Protein AF-A0A7U6QPB5-F1 (afdb_monomer_lite)

Sequence (58 aa):
MAAQSTALVINLDQLGKDDIEMVGGKNASLGEMISHLSDLGVSVPGGFATTSNAFNRF

Structure (mmCIF, N/CA/C/O backbone):
data_AF-A0A7U6QPB5-F1
#
_entry.id   AF-A0A7U6QPB5-F1
#
loop_
_atom_site.group_PDB
_atom_site.id
_atom_site.type_symbol
_atom_site.label_atom_id
_atom_site.label_alt_id
_atom_site.label_comp_id
_atom_site.label_asym_id
_atom_site.label_entity_id
_atom_site.label_seq_id
_atom_site.pdbx_PDB_ins_code
_atom_site.Cartn_x
_atom_site.Cartn_y
_atom_site.Cartn_z
_atom_site.occupancy
_atom_site.B_iso_or_equiv
_atom_site.auth_seq_id
_atom_site.auth_comp_id
_atom_site.auth_asym_id
_atom_site.auth_atom_id
_atom_site.pdbx_PDB_model_num
ATOM 1 N N . MET A 1 1 ? 1.782 -19.627 2.285 1.00 44.62 1 MET A N 1
ATOM 2 C CA . MET A 1 1 ? 1.807 -18.172 2.032 1.00 44.62 1 MET A CA 1
ATOM 3 C C . MET A 1 1 ? 3.000 -17.898 1.115 1.00 44.62 1 MET A C 1
ATOM 5 O O . MET A 1 1 ? 4.102 -17.736 1.604 1.00 44.62 1 MET A O 1
ATOM 9 N N . ALA A 1 2 ? 2.833 -18.062 -0.204 1.00 43.47 2 ALA A N 1
ATOM 10 C CA . ALA A 1 2 ? 3.936 -18.021 -1.185 1.00 43.47 2 ALA A CA 1
ATOM 11 C C . ALA A 1 2 ? 3.420 -17.727 -2.611 1.00 43.47 2 ALA A C 1
ATOM 13 O O . ALA A 1 2 ? 3.787 -18.402 -3.566 1.00 43.47 2 ALA A O 1
ATOM 14 N N . ALA A 1 3 ? 2.494 -16.770 -2.742 1.00 50.12 3 ALA A N 1
ATOM 15 C CA . ALA A 1 3 ? 1.885 -16.421 -4.033 1.00 50.12 3 ALA A CA 1
ATOM 16 C C . ALA A 1 3 ? 2.000 -14.932 -4.407 1.00 50.12 3 ALA A C 1
ATOM 18 O O . ALA A 1 3 ? 1.659 -14.577 -5.528 1.00 50.12 3 ALA A O 1
ATOM 19 N N . GLN A 1 4 ? 2.500 -14.057 -3.524 1.00 53.88 4 GLN A N 1
ATOM 20 C CA . GLN A 1 4 ? 2.594 -12.619 -3.824 1.00 53.88 4 GLN A CA 1
ATOM 21 C C . GLN A 1 4 ? 3.918 -12.193 -4.493 1.00 53.88 4 GLN A C 1
ATOM 23 O O . GLN A 1 4 ? 4.040 -11.068 -4.963 1.00 53.88 4 GLN A O 1
A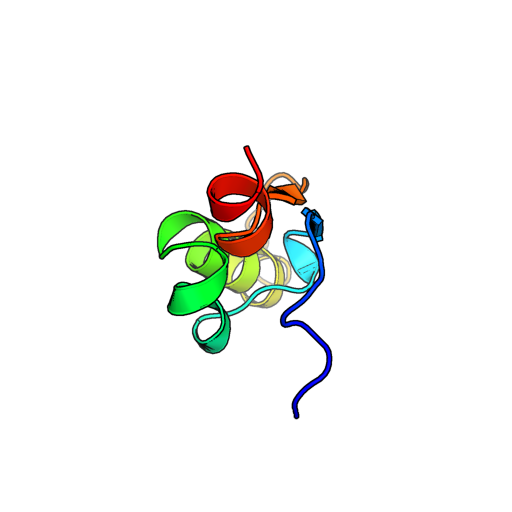TOM 28 N N . SER A 1 5 ? 4.903 -13.087 -4.609 1.00 61.94 5 SER A N 1
ATOM 29 C CA . SER A 1 5 ? 6.281 -12.756 -5.020 1.00 61.94 5 SER A CA 1
ATOM 30 C C . SER A 1 5 ? 6.448 -12.291 -6.478 1.00 61.94 5 SER A C 1
ATOM 32 O O . SER A 1 5 ? 7.541 -11.881 -6.865 1.00 61.94 5 SER A O 1
ATOM 34 N N . THR A 1 6 ? 5.404 -12.374 -7.307 1.00 82.56 6 THR A N 1
ATOM 35 C CA . THR A 1 6 ? 5.440 -12.000 -8.733 1.00 82.56 6 THR A CA 1
ATOM 36 C C . THR A 1 6 ? 4.577 -10.791 -9.079 1.00 82.56 6 THR A C 1
ATOM 38 O O . THR A 1 6 ? 4.654 -10.311 -10.211 1.00 82.56 6 THR A O 1
ATOM 41 N N . ALA A 1 7 ? 3.756 -10.299 -8.146 1.00 92.44 7 ALA A N 1
ATOM 42 C CA . ALA A 1 7 ? 2.901 -9.149 -8.399 1.00 92.44 7 ALA A CA 1
ATOM 43 C C . ALA A 1 7 ? 3.764 -7.900 -8.612 1.00 92.44 7 ALA A C 1
ATOM 45 O O . ALA A 1 7 ? 4.679 -7.631 -7.836 1.00 92.44 7 ALA A O 1
ATOM 46 N N . LEU A 1 8 ? 3.483 -7.136 -9.670 1.00 95.94 8 LEU A N 1
ATOM 47 C CA . LEU A 1 8 ? 4.195 -5.884 -9.955 1.00 95.94 8 LEU A CA 1
ATOM 48 C C . LEU A 1 8 ? 3.567 -4.694 -9.219 1.00 95.94 8 LEU A C 1
ATOM 50 O O . LEU A 1 8 ? 4.251 -3.728 -8.889 1.00 95.94 8 LEU A O 1
ATOM 54 N N . VAL A 1 9 ? 2.261 -4.774 -8.965 1.00 97.25 9 VAL A N 1
ATOM 55 C CA . VAL A 1 9 ? 1.459 -3.743 -8.309 1.00 97.25 9 VAL A CA 1
ATOM 56 C C . VAL A 1 9 ? 0.473 -4.413 -7.354 1.00 97.25 9 VAL A C 1
ATOM 58 O O . VAL A 1 9 ? -0.089 -5.453 -7.697 1.00 97.25 9 VAL A O 1
ATOM 61 N N . ILE A 1 10 ? 0.269 -3.816 -6.178 1.00 96.88 10 ILE A N 1
ATOM 62 C CA . ILE A 1 10 ? -0.694 -4.255 -5.155 1.00 96.88 10 ILE A CA 1
ATOM 63 C C . ILE A 1 10 ? -1.475 -3.030 -4.660 1.00 96.88 10 ILE A C 1
ATOM 65 O O . ILE A 1 10 ? -0.903 -1.942 -4.543 1.00 96.88 10 ILE A O 1
ATOM 69 N N . ASN A 1 11 ? -2.774 -3.183 -4.392 1.00 97.94 11 ASN A N 1
ATOM 70 C CA . ASN A 1 11 ? -3.586 -2.099 -3.834 1.00 97.94 11 ASN A CA 1
ATOM 71 C C . ASN A 1 11 ? -3.183 -1.819 -2.380 1.00 97.94 11 ASN A C 1
ATOM 73 O O . ASN A 1 11 ? -2.884 -2.743 -1.627 1.00 97.94 11 ASN A O 1
ATOM 77 N N . LEU A 1 12 ? -3.170 -0.544 -1.977 1.00 97.56 12 LEU A N 1
ATOM 78 C CA . LEU A 1 12 ? -2.697 -0.156 -0.641 1.00 97.56 12 LEU A CA 1
ATOM 79 C C . LEU A 1 12 ? -3.552 -0.742 0.495 1.00 97.56 12 LEU A C 1
ATOM 81 O O . LEU A 1 12 ? -3.013 -1.031 1.555 1.00 97.56 12 LEU A O 1
ATOM 85 N N . ASP A 1 13 ? -4.847 -0.963 0.272 1.00 96.12 13 ASP A N 1
ATOM 86 C CA . ASP A 1 13 ? -5.783 -1.569 1.235 1.00 96.12 13 ASP A CA 1
ATOM 87 C C . ASP A 1 13 ? -5.558 -3.077 1.464 1.00 96.12 13 ASP A C 1
ATOM 89 O O . ASP A 1 13 ? -6.225 -3.685 2.296 1.00 96.12 13 ASP A O 1
ATOM 93 N N . GLN A 1 14 ? -4.611 -3.683 0.744 1.00 96.31 14 GLN A N 1
ATOM 94 C CA . GLN A 1 14 ? -4.219 -5.088 0.878 1.00 96.31 14 GLN A CA 1
ATOM 95 C C . GLN A 1 14 ? -2.841 -5.266 1.527 1.00 96.31 14 GLN A C 1
ATOM 97 O O . GLN A 1 14 ? -2.366 -6.397 1.620 1.00 96.31 14 GLN A O 1
ATOM 102 N N . LEU A 1 15 ? -2.188 -4.170 1.927 1.00 96.56 15 LEU A N 1
ATOM 103 C CA . LEU A 1 15 ? -0.836 -4.176 2.481 1.00 96.56 15 LEU A CA 1
ATOM 104 C C . LEU A 1 15 ? -0.858 -4.028 4.000 1.00 96.56 15 LEU A C 1
ATOM 106 O O . LEU A 1 15 ? -1.673 -3.295 4.559 1.00 96.56 15 LEU A O 1
ATOM 110 N N . GLY A 1 16 ? 0.109 -4.658 4.655 1.00 96.00 16 GLY A N 1
ATOM 111 C CA . GLY A 1 16 ? 0.370 -4.497 6.077 1.00 96.00 16 GLY A CA 1
ATOM 112 C C . GLY A 1 16 ? 1.858 -4.506 6.402 1.00 96.00 16 GLY A C 1
ATOM 113 O O . GLY A 1 16 ? 2.730 -4.558 5.530 1.00 96.00 16 GLY A O 1
ATOM 114 N N . LYS A 1 17 ? 2.172 -4.473 7.697 1.00 96.56 17 LYS A N 1
ATOM 115 C CA . LYS A 1 17 ? 3.554 -4.469 8.210 1.00 96.56 17 LYS A CA 1
ATOM 116 C C . LYS A 1 17 ? 4.395 -5.667 7.743 1.00 96.56 17 LYS A C 1
ATOM 118 O O . LYS A 1 17 ? 5.620 -5.583 7.737 1.00 96.56 17 LYS A O 1
ATOM 123 N N . ASP A 1 18 ? 3.754 -6.772 7.372 1.00 96.62 18 ASP A N 1
ATOM 124 C CA . ASP A 1 18 ? 4.436 -7.991 6.930 1.00 96.62 18 ASP A CA 1
ATOM 125 C C . ASP A 1 18 ? 4.890 -7.898 5.455 1.00 96.62 18 ASP A C 1
ATOM 127 O O . ASP A 1 18 ? 5.712 -8.697 5.012 1.00 96.62 18 ASP A O 1
ATOM 131 N N . ASP A 1 19 ? 4.451 -6.869 4.717 1.00 96.69 19 ASP A N 1
ATOM 132 C CA . ASP A 1 19 ? 4.783 -6.656 3.301 1.00 96.69 19 ASP A CA 1
ATOM 133 C C . ASP A 1 19 ? 5.974 -5.701 3.087 1.00 96.69 19 ASP A C 1
ATOM 135 O O . ASP A 1 19 ? 6.305 -5.345 1.953 1.00 96.69 19 ASP A O 1
ATOM 139 N N . ILE A 1 20 ? 6.660 -5.280 4.158 1.00 97.06 20 ILE A N 1
ATOM 140 C CA . ILE A 1 20 ? 7.757 -4.292 4.106 1.00 97.06 20 ILE A CA 1
ATOM 141 C C . ILE A 1 20 ? 8.855 -4.685 3.110 1.00 97.06 20 ILE A C 1
ATOM 143 O O . ILE A 1 20 ? 9.339 -3.822 2.378 1.00 97.06 20 ILE A O 1
ATOM 147 N N . GLU A 1 21 ? 9.244 -5.959 3.045 1.00 95.50 21 GLU A N 1
ATOM 148 C CA . GLU A 1 21 ? 10.281 -6.420 2.105 1.00 95.50 21 GLU A CA 1
ATOM 149 C C . GLU A 1 21 ? 9.850 -6.283 0.635 1.00 95.50 21 GLU A C 1
ATOM 151 O O . GLU A 1 21 ? 10.680 -6.130 -0.266 1.00 95.50 21 GLU A O 1
ATOM 156 N N . MET A 1 22 ? 8.541 -6.312 0.379 1.00 96.06 22 MET A N 1
ATOM 157 C CA . MET A 1 22 ? 7.978 -6.257 -0.963 1.00 96.06 22 MET A CA 1
ATOM 158 C C . MET A 1 22 ? 7.674 -4.832 -1.414 1.00 96.06 22 MET A C 1
ATOM 160 O O . MET A 1 22 ? 7.896 -4.513 -2.576 1.00 96.06 22 MET A O 1
ATOM 164 N N . VAL A 1 23 ? 7.162 -3.974 -0.532 1.00 96.88 23 VAL A N 1
ATOM 165 C CA . VAL A 1 23 ? 6.661 -2.638 -0.911 1.00 96.88 23 VAL A CA 1
ATOM 166 C C . VAL A 1 23 ? 7.372 -1.483 -0.204 1.00 96.88 23 VAL A C 1
ATOM 168 O O . VAL A 1 23 ? 7.124 -0.320 -0.522 1.00 96.88 23 VAL A O 1
ATOM 171 N N . GLY A 1 24 ? 8.269 -1.774 0.739 1.00 97.25 24 GLY A N 1
ATOM 172 C CA . GLY A 1 24 ? 8.930 -0.788 1.587 1.00 97.25 24 GLY A CA 1
ATOM 173 C C . GLY A 1 24 ? 8.047 -0.281 2.734 1.00 97.25 24 GLY A C 1
ATOM 174 O O . GLY A 1 24 ? 6.819 -0.367 2.712 1.00 97.25 24 GLY A O 1
ATOM 175 N N . GLY A 1 25 ? 8.689 0.307 3.750 1.00 97.94 25 GLY A N 1
ATOM 176 C CA . GLY A 1 25 ? 8.021 0.699 4.998 1.00 97.94 25 GLY A CA 1
ATOM 177 C C . GLY A 1 25 ? 6.892 1.721 4.832 1.00 97.94 25 GLY A C 1
ATOM 178 O O . GLY A 1 25 ? 5.877 1.618 5.507 1.00 97.94 25 GLY A O 1
ATOM 179 N N . LYS A 1 26 ? 7.021 2.682 3.908 1.00 97.75 26 LYS A N 1
ATOM 180 C CA . LYS A 1 26 ? 5.987 3.714 3.70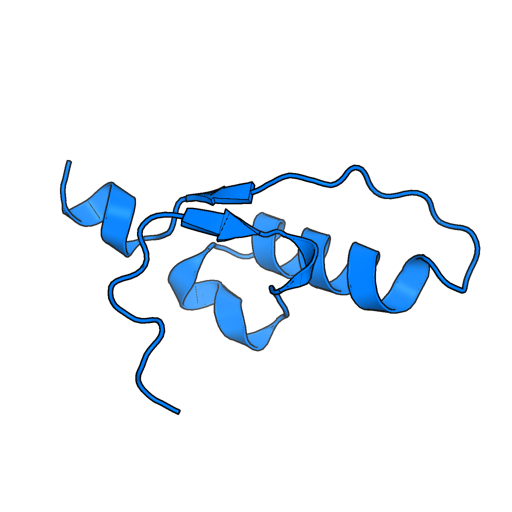0 1.00 97.75 26 LYS A CA 1
ATOM 181 C C . LYS A 1 26 ? 4.679 3.128 3.165 1.00 97.75 26 LYS A C 1
ATOM 183 O O . LYS A 1 26 ? 3.616 3.497 3.652 1.00 97.75 26 LYS A O 1
ATOM 188 N N . ASN A 1 27 ? 4.764 2.217 2.196 1.00 97.81 27 ASN A N 1
ATOM 189 C CA . ASN A 1 27 ? 3.587 1.592 1.593 1.00 97.81 27 ASN A CA 1
ATOM 190 C C . ASN A 1 27 ? 2.914 0.620 2.569 1.00 97.81 27 ASN A C 1
ATOM 192 O O . ASN A 1 27 ? 1.695 0.647 2.700 1.00 97.81 27 ASN A O 1
ATOM 196 N N . ALA A 1 28 ? 3.708 -0.148 3.322 1.00 97.88 28 ALA A N 1
ATOM 197 C CA . ALA A 1 28 ? 3.208 -0.992 4.4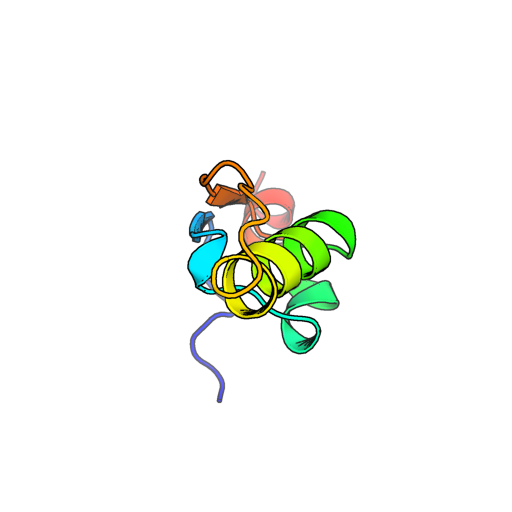05 1.00 97.88 28 ALA A CA 1
ATOM 198 C C . ALA A 1 28 ? 2.477 -0.172 5.486 1.00 97.88 28 ALA A C 1
ATOM 200 O O . ALA A 1 28 ? 1.366 -0.511 5.878 1.00 97.88 28 ALA A O 1
ATOM 201 N N . SER A 1 29 ? 3.048 0.958 5.928 1.00 97.50 29 SER A N 1
ATOM 202 C CA . SER A 1 29 ? 2.380 1.842 6.892 1.00 97.50 29 SER A CA 1
ATOM 203 C C . SER A 1 29 ? 1.102 2.478 6.342 1.00 97.50 29 SER A C 1
ATOM 205 O O . SER A 1 29 ? 0.151 2.641 7.097 1.00 97.50 29 SER A O 1
ATOM 207 N N . LEU A 1 30 ? 1.048 2.841 5.055 1.00 97.50 30 LEU A N 1
ATOM 208 C CA . LEU A 1 30 ? -0.189 3.339 4.440 1.00 97.50 30 LEU A CA 1
ATOM 209 C C . LEU A 1 30 ? -1.299 2.284 4.482 1.00 97.50 30 LEU A C 1
ATOM 211 O O . LEU A 1 30 ? -2.418 2.623 4.858 1.00 97.50 30 LEU A O 1
ATOM 215 N N . GLY A 1 31 ? -0.986 1.023 4.176 1.00 97.06 31 GLY A N 1
ATOM 216 C CA . GLY A 1 31 ? -1.953 -0.073 4.258 1.00 97.06 31 GLY A CA 1
ATOM 217 C C . GLY A 1 31 ? -2.446 -0.355 5.679 1.00 97.06 31 GLY A C 1
ATOM 218 O O . GLY A 1 31 ? -3.651 -0.480 5.895 1.00 97.06 31 GLY A O 1
ATOM 219 N N . GLU A 1 32 ? -1.552 -0.316 6.675 1.00 97.56 32 GLU A N 1
ATOM 220 C CA . GLU A 1 32 ? -1.929 -0.389 8.097 1.00 97.56 32 GLU A CA 1
ATOM 221 C C . GLU A 1 32 ? -2.878 0.751 8.493 1.00 97.56 32 GLU A C 1
ATOM 223 O O . GLU A 1 32 ? -3.869 0.529 9.187 1.00 97.56 32 GLU A O 1
ATOM 228 N N . MET A 1 33 ? -2.608 1.981 8.041 1.00 96.81 33 MET A N 1
ATOM 229 C CA . MET A 1 33 ? -3.472 3.118 8.363 1.00 96.81 33 MET A CA 1
ATOM 230 C C . MET A 1 33 ? -4.841 3.013 7.682 1.00 96.81 33 MET A C 1
ATOM 232 O O . MET A 1 33 ? -5.849 3.296 8.324 1.00 96.81 33 MET A O 1
ATOM 236 N N . ILE A 1 34 ? -4.893 2.574 6.420 1.00 95.88 34 ILE A N 1
ATOM 237 C CA . ILE A 1 34 ? -6.158 2.327 5.710 1.00 95.88 34 ILE A CA 1
ATOM 238 C C . ILE A 1 34 ? -6.961 1.240 6.432 1.00 95.88 34 ILE A C 1
ATOM 240 O O . ILE A 1 34 ? -8.155 1.418 6.664 1.00 95.88 34 ILE A O 1
ATOM 244 N N . SER A 1 35 ? -6.313 0.152 6.842 1.00 93.19 35 SER A N 1
ATOM 245 C CA . SER A 1 35 ? -6.991 -0.997 7.447 1.00 93.19 35 SER A CA 1
ATOM 246 C C . SER A 1 35 ? -7.445 -0.746 8.886 1.00 93.19 35 SER A C 1
ATOM 248 O O . SER A 1 35 ? -8.480 -1.260 9.294 1.00 93.19 35 SER A O 1
ATOM 250 N N . HIS A 1 36 ? -6.686 0.027 9.672 1.00 93.75 36 HIS A N 1
ATOM 251 C CA . HIS A 1 36 ? -6.912 0.145 11.120 1.00 93.75 36 HIS A CA 1
ATOM 252 C C . HIS A 1 36 ? -7.408 1.519 11.584 1.00 93.75 36 HIS A C 1
ATOM 254 O O . HIS A 1 36 ? -7.972 1.616 12.673 1.00 93.75 36 HIS A O 1
ATOM 260 N N . LEU A 1 37 ? -7.197 2.591 10.812 1.00 94.19 37 LEU A N 1
ATOM 261 C CA . LEU A 1 37 ? -7.580 3.949 11.227 1.00 94.19 37 LEU A CA 1
ATOM 262 C C . LEU A 1 37 ? -8.827 4.480 10.510 1.00 94.19 37 LEU A C 1
ATOM 26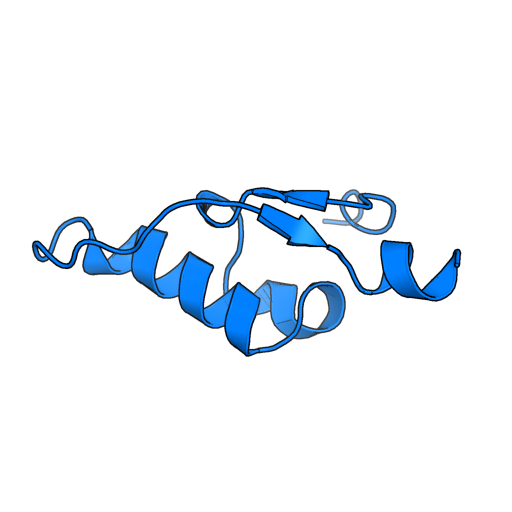4 O O . LEU A 1 37 ? -9.404 5.464 10.977 1.00 94.19 37 LEU A O 1
ATOM 268 N N . SER A 1 38 ? -9.280 3.822 9.437 1.00 88.31 38 SER A N 1
ATOM 269 C CA . SER A 1 38 ? -10.522 4.192 8.739 1.00 88.31 38 SER A CA 1
ATOM 270 C C . SER A 1 38 ? -11.729 4.171 9.684 1.00 88.31 38 SER A C 1
ATOM 272 O O . SER A 1 38 ? -12.504 5.127 9.715 1.00 88.31 38 SER A O 1
ATOM 274 N N . ASP A 1 39 ? -11.824 3.154 10.546 1.00 87.25 39 ASP A N 1
ATOM 275 C CA . ASP A 1 39 ? -12.892 3.033 11.553 1.00 87.25 39 ASP A CA 1
ATOM 276 C C . ASP A 1 39 ? -12.781 4.072 12.682 1.00 87.25 39 ASP A C 1
ATOM 278 O O . ASP A 1 39 ? -13.749 4.344 13.391 1.00 87.25 39 ASP A O 1
ATOM 282 N N . LEU A 1 40 ? -11.609 4.695 12.834 1.00 94.06 40 LEU A N 1
ATOM 283 C CA . LEU A 1 40 ? -11.359 5.784 13.781 1.00 94.06 40 LEU A CA 1
ATOM 284 C C . LEU A 1 40 ? -11.584 7.170 13.150 1.00 94.06 40 LEU A C 1
ATOM 286 O O . LEU A 1 40 ? -11.274 8.189 13.768 1.00 94.06 40 LEU A O 1
ATOM 290 N N . GLY A 1 41 ? -12.119 7.224 11.925 1.00 94.12 41 GLY A N 1
ATOM 29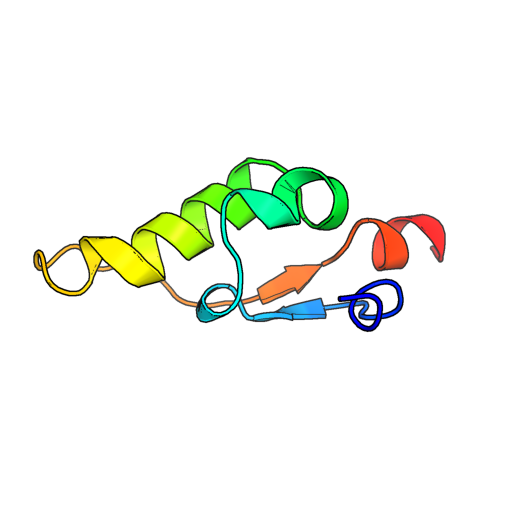1 C CA . GLY A 1 41 ? -12.420 8.463 11.205 1.00 94.12 41 GLY A CA 1
ATOM 292 C C . GLY A 1 41 ? -11.208 9.116 10.537 1.00 94.12 41 GLY A C 1
ATOM 293 O O . GLY A 1 41 ? -11.305 10.253 10.070 1.00 94.12 41 GLY A O 1
ATOM 294 N N . VAL A 1 42 ? -10.066 8.427 10.471 1.00 95.62 42 VAL A N 1
ATOM 295 C CA . VAL A 1 42 ? -8.881 8.922 9.763 1.00 95.62 42 VAL A CA 1
ATOM 296 C C . VAL A 1 42 ? -9.000 8.561 8.286 1.00 95.62 42 VAL A C 1
ATOM 298 O O . VAL A 1 42 ? -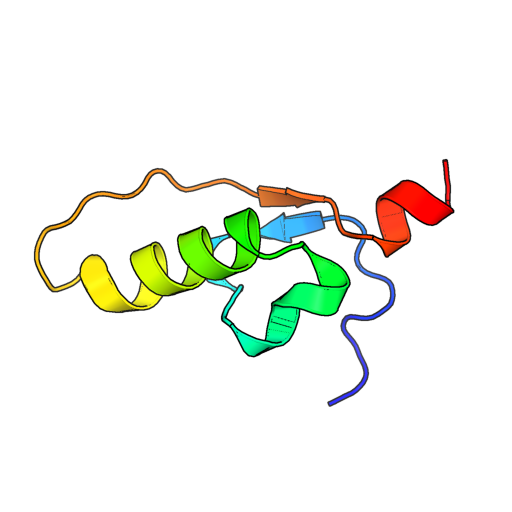8.936 7.396 7.908 1.00 95.62 42 VAL A O 1
ATOM 301 N N . SER A 1 43 ? -9.140 9.575 7.433 1.00 94.12 43 SER A N 1
ATOM 302 C CA . SER A 1 43 ? -9.213 9.380 5.983 1.00 94.12 43 SER A CA 1
ATOM 303 C C . SER A 1 43 ? -7.816 9.320 5.371 1.00 94.12 43 SER A C 1
ATOM 305 O O . SER A 1 43 ? -7.159 10.350 5.203 1.00 94.12 43 SER A O 1
ATOM 307 N N . VAL A 1 44 ? -7.388 8.125 4.972 1.00 95.06 44 VAL A N 1
ATOM 308 C CA . VAL A 1 44 ? -6.163 7.917 4.190 1.00 95.06 44 VAL A CA 1
ATOM 309 C C . VAL A 1 44 ? -6.532 7.709 2.719 1.00 95.06 44 VAL A C 1
ATOM 311 O O . VAL A 1 44 ? -7.394 6.880 2.429 1.00 95.06 44 VAL A O 1
ATOM 314 N N . PRO A 1 45 ? -5.923 8.442 1.769 1.00 94.75 45 PRO A N 1
ATOM 315 C CA . PRO A 1 45 ? -6.176 8.222 0.350 1.00 94.75 45 PRO A CA 1
ATOM 316 C C . PRO A 1 45 ? -5.802 6.800 -0.082 1.00 94.75 45 PRO A C 1
ATOM 318 O O . PRO A 1 45 ? -4.729 6.304 0.262 1.00 94.75 45 PRO A O 1
ATOM 321 N N . GLY A 1 46 ? -6.672 6.169 -0.872 1.00 94.50 46 GLY A N 1
ATOM 322 C CA . GLY A 1 46 ? -6.366 4.899 -1.528 1.00 94.50 46 GLY A CA 1
ATOM 323 C C . GLY A 1 46 ? -5.312 5.044 -2.632 1.00 94.50 46 GLY A C 1
ATOM 324 O O . GLY A 1 46 ? -4.816 6.133 -2.924 1.00 94.50 46 GLY A O 1
ATOM 325 N N . GLY A 1 47 ? -4.982 3.928 -3.277 1.00 96.88 47 GLY A N 1
ATOM 326 C CA . GLY A 1 47 ? -3.994 3.885 -4.350 1.00 96.88 47 GLY A CA 1
ATOM 327 C C . GLY A 1 47 ? -3.354 2.511 -4.470 1.00 96.88 47 GLY A C 1
ATOM 328 O O . GLY A 1 47 ? -3.912 1.509 -4.019 1.00 96.88 47 GLY A O 1
ATOM 329 N N . PHE A 1 48 ? -2.162 2.474 -5.055 1.00 97.88 48 PHE A N 1
ATOM 330 C CA . PHE A 1 48 ? -1.401 1.248 -5.250 1.00 97.88 48 PHE A CA 1
ATOM 331 C C . PHE A 1 48 ? 0.090 1.462 -4.983 1.00 97.88 48 PHE A C 1
ATOM 333 O O . PHE A 1 48 ? 0.601 2.577 -5.091 1.00 97.88 48 PHE A O 1
ATOM 340 N N . ALA A 1 49 ? 0.790 0.374 -4.677 1.00 97.94 49 ALA A N 1
ATOM 341 C CA . ALA A 1 49 ? 2.238 0.334 -4.546 1.00 97.94 49 ALA A CA 1
ATOM 342 C C . ALA A 1 49 ? 2.846 -0.548 -5.641 1.00 97.94 49 ALA A C 1
ATOM 344 O O . ALA A 1 49 ? 2.374 -1.659 -5.884 1.00 97.94 49 ALA A O 1
ATOM 345 N N . THR A 1 50 ? 3.919 -0.075 -6.276 1.00 97.44 50 THR A N 1
ATOM 346 C CA . THR A 1 50 ? 4.813 -0.942 -7.053 1.00 97.44 50 THR A CA 1
ATOM 347 C C . THR A 1 50 ? 5.656 -1.785 -6.104 1.00 97.44 50 THR A C 1
ATOM 349 O O . THR A 1 50 ? 6.121 -1.281 -5.080 1.00 97.44 50 THR A O 1
ATOM 352 N N . THR A 1 51 ? 5.894 -3.044 -6.450 1.00 97.12 51 THR A N 1
ATOM 353 C CA . THR A 1 51 ? 6.702 -3.947 -5.622 1.00 97.12 51 THR A CA 1
ATOM 354 C C . THR A 1 51 ? 8.193 -3.848 -5.948 1.00 97.12 51 THR A C 1
ATOM 356 O O . THR A 1 51 ? 8.598 -3.391 -7.019 1.00 97.12 51 THR A O 1
ATOM 359 N N . SER A 1 52 ? 9.036 -4.358 -5.054 1.00 96.31 52 SER A N 1
ATOM 360 C CA . SER A 1 52 ? 10.460 -4.582 -5.300 1.00 96.31 52 SER A CA 1
ATOM 361 C C . SER A 1 52 ? 10.682 -5.516 -6.494 1.00 96.31 52 SER A C 1
ATOM 363 O O . SER A 1 52 ? 11.637 -5.330 -7.245 1.00 96.31 52 SER A O 1
ATOM 365 N N . ASN A 1 53 ? 9.763 -6.461 -6.754 1.00 95.88 53 ASN A N 1
ATOM 366 C CA . ASN A 1 53 ? 9.799 -7.280 -7.967 1.00 95.88 53 ASN A CA 1
ATOM 367 C C . ASN A 1 53 ? 9.626 -6.441 -9.240 1.00 95.88 53 ASN A C 1
ATOM 369 O O . ASN A 1 53 ? 10.330 -6.692 -10.214 1.00 95.88 53 ASN A O 1
ATOM 373 N N . ALA A 1 54 ? 8.728 -5.450 -9.232 1.00 96.38 54 ALA A N 1
ATOM 374 C CA . ALA A 1 54 ? 8.556 -4.544 -10.365 1.00 96.38 54 ALA A CA 1
ATOM 375 C C . ALA A 1 54 ? 9.819 -3.735 -10.650 1.00 96.38 54 ALA A C 1
ATOM 377 O O . ALA A 1 54 ? 10.229 -3.648 -11.804 1.00 96.38 54 ALA A O 1
ATOM 378 N N . PHE A 1 55 ? 10.462 -3.214 -9.604 1.00 95.31 55 PHE A N 1
ATOM 379 C CA . PHE A 1 55 ? 11.727 -2.497 -9.740 1.00 95.31 55 PHE A CA 1
ATOM 380 C C . PHE A 1 55 ? 12.845 -3.395 -10.286 1.00 95.31 55 PHE A C 1
ATOM 382 O O . PHE A 1 55 ? 13.527 -3.013 -11.224 1.00 95.31 55 PHE A O 1
ATOM 389 N N . ASN A 1 56 ? 12.996 -4.618 -9.767 1.00 94.62 56 ASN A N 1
ATOM 390 C CA . ASN A 1 56 ? 14.054 -5.544 -10.194 1.00 94.62 56 ASN A CA 1
ATOM 391 C C . ASN A 1 56 ? 13.932 -6.021 -11.654 1.00 94.62 56 ASN A C 1
ATOM 393 O O . ASN A 1 56 ? 14.875 -6.610 -12.180 1.00 94.62 56 ASN A O 1
ATOM 397 N N . ARG A 1 57 ? 12.766 -5.852 -12.289 1.00 93.81 57 ARG A N 1
ATOM 398 C CA . ARG A 1 57 ? 12.521 -6.231 -13.691 1.00 93.81 57 ARG A CA 1
ATOM 399 C C . ARG A 1 57 ? 12.740 -5.086 -14.685 1.00 93.81 57 ARG A C 1
ATOM 401 O O . ARG A 1 57 ? 12.609 -5.332 -15.884 1.00 93.81 57 ARG A O 1
ATOM 408 N N . PHE A 1 58 ? 12.990 -3.874 -14.199 1.00 91.00 58 PHE A N 1
ATOM 409 C CA . PHE A 1 58 ? 13.248 -2.683 -15.002 1.00 91.00 58 PHE A CA 1
ATOM 410 C C . PHE A 1 58 ? 14.755 -2.480 -15.181 1.00 91.00 58 PHE A C 1
ATOM 412 O O . PHE A 1 58 ? 15.167 -2.233 -16.336 1.00 91.00 58 PHE A O 1
#

pLDDT: mean 91.64, std 12.98, range [43.47, 97.94]

Radius of gyration: 11.7 Å; chains: 1; bounding box: 27×28×29 Å

Secondary structure (DSSP, 8-state):
----TT-SEEEGGG--GGGHHHH-HHHHHHHHHHHHHGGGT------EEE-HHHHHT-

Foldseek 3Di:
DPPCLQDQKDKLCPAAPVCCQWFNDVSNVLNVCNPPCVVVVDDRDIDMGGTPNNVVVD